Protein AF-Q5F6D9-F1 (afdb_monomer_lite)

pLDDT: mean 77.3, std 19.88, range [31.67, 95.94]

InterPro domains:
  IPR059222 NGO0469-like [NF046043] (4-123)

Sequence (167 aa):
MLMPDGRPYLISRRYTASLHSKSQLATDLKSWRGRDFTPEERDNFDLRNILGKPCLLSIAHQESRDGKTTYANIPAISNKMKSYTPKHPDNAVFAFDLSDPDWANYGLLNEKLREQIAKSPEYAEAVNGRQPPAPPQKQAQAAEGRPEHPQGNAAPAEDIEDDIPFN

Secondary structure (DSSP, 8-state):
-B-TTSPBP-------S---TT-HHHHHHHHHHTSPPPHHHHHH--GGGGTT---EEEEEEEE-TTSS-EEEEEEEEEPPPTT--PPPPSS------SSS--HHHHTTS-HHHHHHHHTSHHHHHHHTTS-PPPP--------------------------S-----

Structure (mmCIF, N/CA/C/O backbone):
data_AF-Q5F6D9-F1
#
_entry.id   AF-Q5F6D9-F1
#
loop_
_atom_site.group_PDB
_atom_site.id
_atom_site.type_symbol
_atom_site.label_atom_id
_atom_site.label_alt_id
_atom_site.label_comp_id
_atom_site.label_asym_id
_atom_site.label_entity_id
_atom_site.label_seq_id
_atom_site.pdbx_PDB_ins_code
_atom_site.Cartn_x
_atom_site.Cartn_y
_atom_site.Cartn_z
_atom_site.occupancy
_atom_site.B_iso_or_equiv
_atom_site.auth_seq_id
_atom_site.auth_comp_id
_atom_site.auth_asym_id
_atom_site.auth_atom_id
_atom_site.pdbx_PDB_model_num
ATOM 1 N N . MET A 1 1 ? -15.838 -11.552 -1.897 1.00 66.62 1 MET A N 1
ATOM 2 C CA . MET A 1 1 ? -16.775 -10.745 -2.696 1.00 66.62 1 MET A CA 1
ATOM 3 C C . MET A 1 1 ? -15.976 -10.271 -3.885 1.00 66.62 1 MET A C 1
ATOM 5 O O . MET A 1 1 ? -14.913 -9.704 -3.668 1.00 66.62 1 MET A O 1
ATOM 9 N N . LEU A 1 2 ? -16.416 -10.612 -5.089 1.00 78.38 2 LEU A N 1
ATOM 10 C CA . LEU A 1 2 ? -15.794 -10.152 -6.327 1.00 78.38 2 LEU A CA 1
ATOM 11 C C . LEU A 1 2 ? -16.594 -8.951 -6.838 1.00 78.38 2 LEU A C 1
ATOM 13 O O . LEU A 1 2 ? -17.754 -8.773 -6.457 1.00 78.38 2 LEU A O 1
ATOM 17 N N . MET A 1 3 ? -15.964 -8.126 -7.663 1.00 80.25 3 MET A N 1
ATOM 18 C CA . MET A 1 3 ? -16.638 -7.095 -8.441 1.00 80.25 3 MET A CA 1
ATOM 19 C C . MET A 1 3 ? -17.725 -7.729 -9.336 1.00 80.25 3 MET A C 1
ATOM 21 O O . MET A 1 3 ? -17.668 -8.933 -9.606 1.00 80.25 3 MET A O 1
ATOM 25 N N . PRO A 1 4 ? -18.699 -6.946 -9.843 1.00 83.31 4 PRO A N 1
ATOM 26 C CA . PRO A 1 4 ? -19.724 -7.454 -10.763 1.00 83.31 4 PRO A CA 1
ATOM 27 C C . PRO A 1 4 ? -19.163 -8.136 -12.022 1.00 83.31 4 PRO A C 1
ATOM 29 O O . PRO A 1 4 ? -19.831 -8.975 -12.614 1.00 83.31 4 PRO A O 1
ATOM 32 N N . ASP A 1 5 ? -17.932 -7.798 -12.412 1.00 85.88 5 ASP A N 1
ATOM 33 C CA . ASP A 1 5 ? -17.202 -8.383 -13.541 1.00 85.88 5 ASP A CA 1
ATOM 34 C C . ASP A 1 5 ? -16.351 -9.616 -13.162 1.00 85.88 5 ASP A C 1
ATOM 36 O O . ASP A 1 5 ? -15.593 -10.127 -13.985 1.00 85.88 5 ASP A O 1
ATOM 40 N N . GLY A 1 6 ? -16.452 -10.096 -11.919 1.00 83.25 6 GLY A N 1
ATOM 41 C CA . GLY A 1 6 ? -15.732 -11.265 -11.416 1.00 83.25 6 GLY A CA 1
ATOM 42 C C . GLY A 1 6 ? -14.300 -10.996 -10.946 1.00 83.25 6 GLY A C 1
ATOM 43 O O . GLY A 1 6 ? -13.644 -11.923 -10.476 1.00 83.25 6 GLY A O 1
ATOM 44 N N . ARG A 1 7 ? -13.794 -9.758 -11.017 1.00 84.81 7 ARG A N 1
ATOM 45 C CA . ARG A 1 7 ? -12.435 -9.436 -10.549 1.00 84.81 7 ARG A CA 1
ATOM 46 C C . ARG A 1 7 ? -12.389 -9.161 -9.043 1.00 84.81 7 ARG A C 1
ATOM 48 O O . ARG A 1 7 ? -13.371 -8.692 -8.468 1.00 84.81 7 ARG A O 1
ATOM 55 N N . PRO A 1 8 ? -11.264 -9.422 -8.361 1.00 86.62 8 PRO A N 1
ATOM 56 C CA . PRO A 1 8 ? -11.113 -9.038 -6.964 1.00 86.62 8 PRO A CA 1
ATOM 57 C C . PRO A 1 8 ? -10.990 -7.518 -6.812 1.00 86.62 8 PRO A C 1
ATOM 59 O O . PRO A 1 8 ? -10.461 -6.823 -7.681 1.00 86.62 8 PRO A O 1
ATOM 62 N N . TYR A 1 9 ? -11.442 -6.998 -5.671 1.00 87.94 9 TYR A N 1
ATOM 63 C CA . TYR A 1 9 ? -11.210 -5.602 -5.305 1.00 87.94 9 TYR A CA 1
ATOM 64 C C . TYR A 1 9 ? -9.723 -5.363 -5.024 1.00 87.94 9 TYR A C 1
ATOM 66 O O . TYR A 1 9 ? -9.086 -6.133 -4.306 1.00 87.94 9 TYR A O 1
ATOM 74 N N . LEU A 1 10 ? -9.186 -4.271 -5.567 1.00 87.75 10 LEU A N 1
ATOM 75 C CA . LEU A 1 10 ? -7.816 -3.827 -5.334 1.00 87.75 10 LEU A CA 1
ATOM 76 C C . LEU A 1 10 ? -7.843 -2.410 -4.763 1.00 87.75 10 LEU A C 1
ATOM 78 O O . LEU A 1 10 ? -8.424 -1.507 -5.362 1.00 87.75 10 LEU A O 1
ATOM 82 N N . ILE A 1 11 ? -7.176 -2.219 -3.631 1.00 90.56 11 ILE A N 1
ATOM 83 C CA . ILE A 1 11 ? -6.926 -0.907 -3.041 1.00 90.56 11 ILE A CA 1
ATOM 84 C C . ILE A 1 11 ? -5.456 -0.818 -2.639 1.00 90.56 11 ILE A C 1
ATOM 86 O O . ILE A 1 11 ? -4.857 -1.802 -2.209 1.00 90.56 11 ILE A O 1
ATOM 90 N N . SER A 1 12 ? -4.864 0.360 -2.805 1.00 90.62 12 SER A N 1
ATOM 91 C CA . SER A 1 12 ? -3.451 0.607 -2.526 1.00 90.62 12 SER A CA 1
ATOM 92 C C . SER A 1 12 ? -3.280 1.904 -1.753 1.00 90.62 12 SER A C 1
ATOM 94 O O . SER A 1 12 ? -3.956 2.889 -2.050 1.00 90.62 12 SER A O 1
ATOM 96 N N . ARG A 1 13 ? -2.317 1.933 -0.831 1.00 91.31 13 ARG A N 1
ATOM 97 C CA . ARG A 1 13 ? -1.888 3.141 -0.121 1.00 91.31 13 ARG A CA 1
ATOM 98 C C . ARG A 1 13 ? -0.405 3.372 -0.383 1.00 91.31 13 ARG A C 1
ATOM 100 O O . ARG A 1 13 ? 0.380 2.427 -0.379 1.00 91.31 13 ARG A O 1
ATOM 107 N N . ARG A 1 14 ? -0.035 4.625 -0.637 1.00 91.12 14 ARG A N 1
ATOM 108 C CA . ARG A 1 14 ? 1.361 5.033 -0.813 1.00 91.12 14 ARG A CA 1
ATOM 109 C C . ARG A 1 14 ? 1.947 5.422 0.538 1.00 91.12 14 ARG A C 1
ATOM 111 O O . ARG A 1 14 ? 1.299 6.126 1.307 1.00 91.12 14 ARG A O 1
ATOM 118 N N . TYR A 1 15 ? 3.181 5.003 0.778 1.00 91.69 15 TYR A N 1
ATOM 119 C CA . TYR A 1 15 ? 3.929 5.327 1.984 1.00 91.69 15 TYR A CA 1
ATOM 120 C C . TYR A 1 15 ? 5.296 5.895 1.626 1.00 91.69 15 T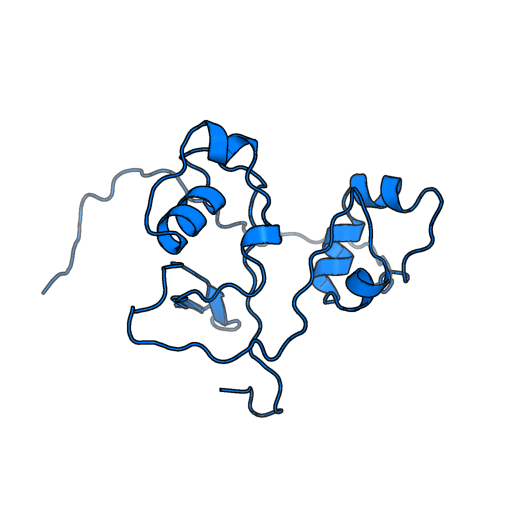YR A C 1
ATOM 122 O O . TYR A 1 15 ? 5.848 5.597 0.566 1.00 91.69 15 TYR A O 1
ATOM 130 N N . THR A 1 16 ? 5.854 6.668 2.549 1.00 91.06 16 THR A N 1
ATOM 131 C CA . THR A 1 16 ? 7.300 6.870 2.623 1.00 91.06 16 THR A CA 1
ATOM 132 C C . THR A 1 16 ? 7.917 5.614 3.235 1.00 91.06 16 THR A C 1
ATOM 134 O O . THR A 1 16 ? 7.415 5.130 4.252 1.00 91.06 16 THR A O 1
ATOM 137 N N . ALA A 1 17 ? 8.985 5.088 2.633 1.00 87.12 17 ALA A N 1
ATOM 138 C CA . ALA A 1 17 ? 9.704 3.909 3.118 1.00 87.12 17 ALA A CA 1
ATOM 139 C C . ALA A 1 17 ? 10.496 4.236 4.399 1.00 87.12 17 ALA A C 1
ATOM 141 O O . ALA A 1 17 ? 11.700 4.458 4.379 1.00 87.12 17 ALA A O 1
ATOM 142 N N . SER A 1 18 ? 9.790 4.337 5.523 1.00 88.12 18 SER A N 1
ATOM 143 C CA . SER A 1 18 ? 10.358 4.590 6.845 1.00 88.12 18 SER A CA 1
ATOM 144 C C . SER A 1 18 ? 9.557 3.830 7.891 1.00 88.12 18 SER A C 1
ATOM 146 O O . SER A 1 18 ? 8.331 3.791 7.819 1.00 88.12 18 SER A O 1
ATOM 148 N N . LEU A 1 19 ? 10.252 3.258 8.875 1.00 88.69 19 LEU A N 1
ATOM 149 C CA . LEU A 1 19 ? 9.655 2.613 10.049 1.00 88.69 19 LEU A CA 1
ATOM 150 C C . LEU A 1 19 ? 9.826 3.444 11.328 1.00 88.69 19 LEU A C 1
ATOM 152 O O . LEU A 1 19 ? 9.696 2.938 12.447 1.00 88.69 19 LEU A O 1
ATOM 156 N N . HIS A 1 20 ? 10.089 4.745 11.175 1.00 87.94 20 HIS A N 1
ATOM 157 C CA . HIS A 1 20 ? 10.151 5.672 12.298 1.00 87.94 20 HIS A CA 1
ATOM 158 C C . HIS A 1 20 ? 8.814 5.706 13.061 1.00 87.94 20 HIS A C 1
ATOM 160 O O . HIS A 1 20 ? 7.752 5.496 12.475 1.00 87.94 20 HIS A O 1
ATOM 166 N N . SER A 1 21 ? 8.840 6.008 14.360 1.00 85.06 21 SER A N 1
ATOM 167 C CA . SER A 1 21 ? 7.658 5.955 15.239 1.00 85.06 21 SER A CA 1
ATOM 168 C C . SER A 1 21 ? 6.489 6.840 14.790 1.00 85.06 21 SER A C 1
ATOM 170 O O . SER A 1 21 ? 5.344 6.503 15.067 1.00 85.06 21 SER A O 1
ATOM 172 N N . LYS A 1 22 ? 6.768 7.939 14.076 1.00 89.00 22 LYS A N 1
ATOM 173 C CA . LYS A 1 22 ? 5.759 8.851 13.503 1.00 89.00 22 LYS A CA 1
ATOM 174 C C . LYS A 1 22 ? 5.383 8.541 12.049 1.00 89.00 22 LYS A C 1
ATOM 176 O O . LYS A 1 22 ? 4.582 9.258 11.460 1.00 89.00 22 LYS A O 1
ATOM 181 N N . SER A 1 23 ? 5.989 7.525 11.435 1.00 92.44 23 SER A N 1
ATOM 182 C CA . SER A 1 23 ? 5.671 7.158 10.055 1.00 92.44 23 SER A CA 1
ATOM 183 C C . SER A 1 23 ? 4.336 6.420 9.995 1.00 92.44 23 SER A C 1
ATOM 185 O O . SER A 1 23 ? 4.052 5.540 10.809 1.00 92.44 23 SER A O 1
ATOM 187 N N . GLN A 1 24 ? 3.523 6.739 8.989 1.00 93.44 24 GLN A N 1
ATOM 188 C CA . GLN A 1 24 ? 2.249 6.052 8.792 1.00 93.44 24 GLN A CA 1
ATOM 189 C C . GLN A 1 24 ? 2.438 4.548 8.549 1.00 93.44 24 GLN A C 1
ATOM 191 O O . GLN A 1 24 ? 1.649 3.746 9.040 1.00 93.44 24 GLN A O 1
ATOM 196 N N . LEU A 1 25 ? 3.508 4.164 7.840 1.00 93.56 25 LEU A N 1
ATOM 197 C CA . LEU A 1 25 ? 3.844 2.763 7.592 1.00 93.56 25 LEU A CA 1
ATOM 198 C C . LEU A 1 25 ? 4.084 2.010 8.908 1.00 93.56 25 LEU A C 1
ATOM 200 O O . LEU A 1 25 ? 3.513 0.940 9.107 1.00 93.56 25 LEU A O 1
ATOM 204 N N . ALA A 1 26 ? 4.866 2.575 9.837 1.00 92.81 26 ALA A N 1
ATOM 205 C CA . ALA A 1 26 ? 5.070 1.962 11.148 1.00 92.81 26 ALA A CA 1
ATOM 206 C C . ALA A 1 26 ? 3.772 1.875 11.961 1.00 92.81 26 ALA A C 1
ATOM 208 O O . ALA A 1 26 ? 3.525 0.840 12.578 1.00 92.81 26 ALA A O 1
ATOM 209 N N . THR A 1 27 ? 2.941 2.923 11.958 1.00 94.06 27 THR A N 1
ATOM 210 C CA . THR A 1 27 ? 1.654 2.937 12.678 1.00 94.06 27 THR A CA 1
ATOM 211 C C . THR A 1 27 ? 0.705 1.852 12.170 1.00 94.06 27 THR A C 1
ATOM 213 O O . THR A 1 27 ? 0.117 1.116 12.971 1.00 94.06 27 THR A O 1
ATOM 216 N N . ASP A 1 28 ? 0.593 1.700 10.851 1.00 94.75 28 ASP A N 1
ATOM 217 C CA . ASP A 1 28 ? -0.276 0.696 10.236 1.00 94.75 28 ASP A CA 1
ATOM 218 C C . ASP A 1 28 ? 0.251 -0.720 10.498 1.00 94.75 28 ASP A C 1
ATOM 220 O O . ASP A 1 28 ? -0.503 -1.607 10.904 1.00 94.75 28 ASP A O 1
ATOM 224 N N . LEU A 1 29 ? 1.563 -0.937 10.357 1.00 94.38 29 LEU A N 1
ATOM 225 C CA . LEU A 1 29 ? 2.175 -2.233 10.641 1.00 94.38 29 LEU A CA 1
ATOM 226 C C . LEU A 1 29 ? 2.104 -2.599 12.128 1.00 94.38 29 LEU A C 1
ATOM 228 O O . LEU A 1 29 ? 1.851 -3.756 12.451 1.00 94.38 29 LEU A O 1
ATOM 232 N N . LYS A 1 30 ? 2.281 -1.640 13.045 1.00 93.50 30 LYS A N 1
ATOM 233 C CA . LYS A 1 30 ? 2.095 -1.843 14.492 1.00 93.50 30 LYS A CA 1
ATOM 234 C C . LYS A 1 30 ? 0.678 -2.329 14.784 1.00 93.50 30 LYS A C 1
ATOM 236 O O . LYS A 1 30 ? 0.496 -3.335 15.470 1.00 93.50 30 LYS A O 1
ATOM 241 N N . SER A 1 31 ? -0.315 -1.630 14.239 1.00 94.50 31 SER A N 1
ATOM 242 C CA . SER A 1 31 ? -1.736 -1.946 14.424 1.00 94.50 31 SER A CA 1
ATOM 243 C C . SER A 1 31 ? -2.091 -3.316 13.845 1.00 94.50 31 SER A C 1
ATOM 245 O O . SER A 1 31 ? -2.816 -4.097 14.462 1.00 94.50 31 SER A O 1
ATOM 247 N N . TRP A 1 32 ? -1.509 -3.660 12.696 1.00 94.75 32 TRP A N 1
ATOM 248 C CA . TRP A 1 32 ? -1.669 -4.971 12.082 1.00 94.75 32 TRP A CA 1
ATOM 249 C C . TRP A 1 32 ? -0.998 -6.090 12.894 1.00 94.75 32 TRP A C 1
ATOM 251 O O . TRP A 1 32 ? -1.598 -7.139 13.128 1.00 94.75 32 TRP A O 1
ATOM 261 N N . ARG A 1 33 ? 0.224 -5.874 13.390 1.00 92.44 33 ARG A N 1
ATOM 262 C CA . ARG A 1 33 ? 0.944 -6.849 14.227 1.00 92.44 33 ARG A CA 1
ATOM 263 C C . ARG A 1 33 ? 0.305 -7.017 15.607 1.00 92.44 33 ARG A C 1
ATOM 265 O O . ARG A 1 33 ? 0.434 -8.081 16.206 1.00 92.44 33 ARG A O 1
ATOM 272 N N . GLY A 1 34 ? -0.374 -5.986 16.110 1.00 91.31 34 GLY A N 1
ATOM 273 C CA . GLY A 1 34 ? -0.931 -5.940 17.464 1.00 91.31 34 GLY A CA 1
ATOM 274 C C . GLY A 1 34 ? 0.118 -5.699 18.555 1.00 91.31 34 GLY A C 1
ATOM 275 O O . GLY A 1 34 ? -0.175 -5.895 19.731 1.00 91.31 34 GLY A O 1
ATOM 276 N N . ARG A 1 35 ? 1.341 -5.305 18.179 1.00 91.88 35 ARG A N 1
ATOM 277 C CA . ARG A 1 35 ? 2.426 -4.951 19.102 1.00 91.88 35 ARG A CA 1
ATOM 278 C C . ARG A 1 35 ? 3.370 -3.935 18.469 1.00 91.88 35 ARG A C 1
ATOM 280 O O . ARG A 1 35 ? 3.460 -3.845 17.245 1.00 91.88 35 ARG A O 1
ATOM 287 N N . ASP A 1 36 ? 4.089 -3.210 19.315 1.00 90.81 36 ASP A N 1
ATOM 288 C CA . ASP A 1 36 ? 5.152 -2.303 18.891 1.00 90.81 36 ASP A CA 1
ATOM 289 C C . ASP A 1 36 ? 6.344 -3.033 18.264 1.00 90.81 36 ASP A C 1
ATOM 291 O O . ASP A 1 36 ? 6.641 -4.180 18.601 1.00 90.81 36 ASP A O 1
ATOM 295 N N . PHE A 1 37 ? 7.039 -2.341 17.357 1.00 89.62 37 PHE A N 1
ATOM 296 C CA . PHE A 1 37 ? 8.347 -2.776 16.874 1.00 89.62 37 PHE A CA 1
ATOM 297 C C . PHE A 1 37 ? 9.403 -2.567 17.961 1.00 89.62 37 PHE A C 1
ATOM 299 O O . PHE A 1 37 ? 9.422 -1.508 18.603 1.00 89.62 37 PHE A O 1
ATOM 306 N N . THR A 1 38 ? 10.316 -3.524 18.120 1.00 91.00 38 THR A N 1
ATOM 307 C CA . THR A 1 38 ? 11.573 -3.272 18.843 1.00 91.00 38 THR A CA 1
ATOM 308 C C . THR A 1 38 ? 12.524 -2.445 17.963 1.00 91.00 38 THR A C 1
ATOM 310 O O . THR A 1 38 ? 12.306 -2.371 16.749 1.00 91.00 38 THR A O 1
ATOM 313 N N . PRO A 1 39 ? 13.544 -1.772 18.526 1.00 87.12 39 PRO A N 1
ATOM 314 C CA . PRO A 1 39 ? 14.546 -1.064 17.726 1.00 87.12 39 PRO A CA 1
ATOM 315 C C . PRO A 1 39 ? 15.194 -1.962 16.660 1.00 87.12 39 PRO A C 1
ATOM 317 O O . PRO A 1 39 ? 15.243 -1.592 15.495 1.00 87.12 39 PRO A O 1
ATOM 320 N N . GLU A 1 40 ? 15.559 -3.191 17.027 1.00 89.00 40 GLU A N 1
ATOM 321 C CA . GLU A 1 40 ? 16.219 -4.161 16.144 1.00 89.00 40 GLU A CA 1
ATOM 322 C C . GLU A 1 40 ? 15.299 -4.624 15.012 1.00 89.00 40 GLU A C 1
ATOM 324 O O . GLU A 1 40 ? 15.741 -4.815 13.878 1.00 89.00 40 GLU A O 1
ATOM 329 N N . GLU A 1 41 ? 14.005 -4.794 15.309 1.00 88.62 41 GLU A N 1
ATOM 330 C CA . GLU A 1 41 ? 13.011 -5.106 14.288 1.00 88.62 41 GLU A CA 1
ATOM 331 C C . GLU A 1 41 ? 12.843 -3.938 13.314 1.00 88.62 41 GLU A C 1
ATOM 333 O O . GLU A 1 41 ? 12.691 -4.192 12.129 1.00 88.62 41 GLU A O 1
ATOM 338 N N . ARG A 1 42 ? 12.870 -2.674 13.766 1.00 87.06 42 ARG A N 1
ATOM 339 C CA . ARG A 1 42 ? 12.692 -1.519 12.865 1.00 87.06 42 ARG A CA 1
ATOM 340 C C . ARG A 1 42 ? 13.772 -1.441 11.795 1.00 87.06 42 ARG A C 1
ATOM 342 O O . ARG A 1 42 ? 13.443 -1.131 10.655 1.00 87.06 42 ARG A O 1
ATOM 349 N N . ASP A 1 43 ? 15.014 -1.734 12.156 1.00 85.19 43 ASP A N 1
ATOM 350 C CA . ASP A 1 43 ? 16.148 -1.596 11.242 1.00 85.19 43 ASP A CA 1
ATOM 351 C C . ASP A 1 43 ? 16.241 -2.754 10.236 1.00 85.19 43 ASP A C 1
ATOM 353 O O . ASP A 1 43 ? 16.781 -2.586 9.147 1.00 85.19 43 ASP A O 1
ATOM 357 N N . ASN A 1 44 ? 15.678 -3.921 10.572 1.00 87.31 44 ASN A N 1
ATOM 358 C CA . ASN A 1 44 ? 15.824 -5.154 9.786 1.00 87.31 44 ASN A CA 1
ATOM 359 C C . ASN A 1 44 ? 14.498 -5.709 9.239 1.00 87.31 44 ASN A C 1
ATOM 361 O O . ASN A 1 44 ? 14.446 -6.845 8.761 1.00 87.31 44 ASN A O 1
ATOM 365 N N . PHE A 1 45 ? 13.395 -4.965 9.343 1.00 89.38 45 PHE A N 1
ATOM 366 C CA . PHE A 1 45 ? 12.097 -5.468 8.904 1.00 89.38 45 PHE A CA 1
ATOM 367 C C . PHE A 1 45 ? 11.981 -5.481 7.379 1.00 89.38 45 PHE A C 1
ATOM 369 O O . PHE A 1 45 ? 11.828 -4.436 6.747 1.00 89.38 45 PHE A O 1
ATOM 376 N N . ASP A 1 46 ? 11.939 -6.679 6.797 1.00 89.12 46 ASP A N 1
ATOM 377 C CA . ASP A 1 46 ? 11.571 -6.839 5.392 1.00 89.12 46 ASP A CA 1
ATOM 378 C C . ASP A 1 46 ? 10.041 -6.788 5.213 1.00 89.12 46 ASP A C 1
ATOM 380 O O . ASP A 1 46 ? 9.297 -7.604 5.775 1.00 89.12 46 ASP A O 1
ATOM 384 N N . LEU A 1 47 ? 9.571 -5.862 4.370 1.00 90.69 47 LEU A N 1
ATOM 385 C CA . LEU A 1 47 ? 8.173 -5.755 3.946 1.00 90.69 47 LEU A CA 1
ATOM 386 C C . LEU A 1 47 ? 7.682 -7.015 3.216 1.00 90.69 47 LEU A C 1
ATOM 388 O O . LEU A 1 47 ? 6.487 -7.299 3.226 1.00 90.69 47 LEU A O 1
ATOM 392 N N . ARG A 1 48 ? 8.564 -7.833 2.634 1.00 90.75 48 ARG A N 1
ATOM 393 C CA . ARG A 1 48 ? 8.176 -9.117 2.026 1.00 90.75 48 ARG A CA 1
ATOM 394 C C . ARG A 1 48 ? 7.526 -10.066 3.040 1.00 90.75 48 ARG A C 1
ATOM 396 O O . ARG A 1 48 ? 6.677 -10.869 2.666 1.00 90.75 48 ARG A O 1
ATOM 403 N N . ASN A 1 49 ? 7.827 -9.929 4.334 1.00 91.06 49 ASN A N 1
ATOM 404 C CA . ASN A 1 49 ? 7.272 -10.792 5.384 1.00 91.06 49 ASN A CA 1
ATOM 405 C C . ASN A 1 49 ? 5.760 -10.615 5.611 1.00 91.06 49 ASN A C 1
ATOM 407 O O . ASN A 1 49 ? 5.116 -11.503 6.183 1.00 91.06 49 ASN A O 1
ATOM 411 N N . ILE A 1 50 ? 5.183 -9.485 5.184 1.00 91.69 50 ILE A N 1
ATOM 412 C CA . ILE A 1 50 ? 3.737 -9.224 5.300 1.00 91.69 50 ILE A CA 1
ATOM 413 C C . ILE A 1 50 ? 2.940 -9.688 4.077 1.00 91.69 50 ILE A C 1
ATOM 415 O O . ILE A 1 50 ? 1.709 -9.697 4.114 1.00 91.69 50 ILE A O 1
ATOM 419 N N . LEU A 1 51 ? 3.613 -10.117 3.009 1.00 91.25 51 LEU A N 1
ATOM 420 C CA . LEU A 1 51 ? 2.961 -10.628 1.811 1.00 91.25 51 LEU A CA 1
ATOM 421 C C . LEU A 1 51 ? 2.095 -11.853 2.129 1.00 91.25 51 LEU A C 1
ATOM 423 O O . LEU A 1 51 ? 2.501 -12.772 2.842 1.00 91.25 51 LEU A O 1
ATOM 427 N N . GLY A 1 52 ? 0.859 -11.845 1.625 1.00 89.62 52 GLY A N 1
ATOM 428 C CA . GLY A 1 52 ? -0.116 -12.915 1.853 1.00 89.62 52 GLY A CA 1
ATOM 429 C C . GLY A 1 52 ? -0.610 -13.028 3.300 1.00 89.62 52 GLY A C 1
ATOM 430 O O . GLY A 1 52 ? -1.428 -13.901 3.599 1.00 89.62 52 GLY A O 1
ATOM 431 N N . LYS A 1 53 ? -0.153 -12.162 4.216 1.00 91.44 53 LYS A N 1
ATOM 432 C CA . LYS A 1 53 ? -0.697 -12.116 5.570 1.00 91.44 53 LYS A CA 1
ATOM 433 C C . LYS A 1 53 ? -2.087 -11.470 5.527 1.00 91.44 53 LYS A C 1
ATOM 435 O O . LYS A 1 53 ? -2.300 -10.490 4.819 1.00 91.44 53 LYS A O 1
ATOM 440 N N . PRO A 1 54 ? -3.050 -11.994 6.290 1.00 91.81 54 PRO A N 1
ATOM 441 C CA . PRO A 1 54 ? -4.375 -11.399 6.385 1.00 91.81 54 PRO A CA 1
ATOM 442 C C . PRO A 1 54 ? -4.380 -10.176 7.308 1.00 91.81 54 PRO A C 1
ATOM 444 O O . PRO A 1 54 ? -3.814 -10.221 8.402 1.00 91.81 54 PRO A O 1
ATOM 447 N N . CYS A 1 55 ? -5.086 -9.124 6.905 1.00 92.38 55 CYS A N 1
ATOM 448 C CA . CYS A 1 55 ? -5.426 -7.962 7.728 1.00 92.38 55 CYS A CA 1
ATOM 449 C C . CYS A 1 55 ? -6.933 -7.708 7.702 1.00 92.38 55 CYS A C 1
ATOM 451 O O . CYS A 1 55 ? -7.646 -8.164 6.806 1.00 92.38 55 CYS A O 1
ATOM 453 N N . LEU A 1 56 ? -7.403 -6.957 8.692 1.00 92.69 56 LEU A N 1
ATOM 454 C CA . LEU A 1 56 ? -8.686 -6.280 8.645 1.00 92.69 56 LEU A CA 1
ATOM 455 C C . LEU A 1 56 ? -8.450 -4.845 8.159 1.00 92.69 56 LEU A C 1
ATOM 457 O O . LEU A 1 56 ? -7.616 -4.126 8.710 1.00 92.69 56 LEU A O 1
ATOM 461 N N . LEU A 1 57 ? -9.172 -4.446 7.113 1.00 93.75 57 LEU A N 1
ATOM 462 C CA . LEU A 1 57 ? -9.101 -3.109 6.530 1.00 93.75 57 LEU A CA 1
ATOM 463 C C . LEU A 1 57 ? -10.386 -2.351 6.847 1.00 93.75 57 LEU A C 1
ATOM 465 O O . LEU A 1 57 ? -11.480 -2.858 6.597 1.00 93.75 57 LEU A O 1
ATOM 469 N N . SER A 1 58 ? -10.248 -1.131 7.357 1.00 93.75 58 SER A N 1
ATOM 470 C CA . SER A 1 58 ? -11.335 -0.155 7.354 1.00 93.75 58 SER A CA 1
ATOM 471 C C . SER A 1 58 ? -11.249 0.653 6.064 1.00 93.75 58 SER A C 1
ATOM 473 O O . SER A 1 58 ? -10.156 1.084 5.698 1.00 93.75 58 SER A O 1
ATOM 475 N N . ILE A 1 59 ? -12.376 0.834 5.371 1.00 94.12 59 ILE A N 1
ATOM 476 C CA . ILE A 1 59 ? -12.466 1.576 4.108 1.00 94.12 59 ILE A CA 1
ATOM 477 C C . ILE A 1 59 ? -13.420 2.751 4.301 1.00 94.12 59 ILE A C 1
ATOM 479 O O . ILE A 1 59 ? -14.586 2.549 4.635 1.00 94.12 59 ILE A O 1
ATOM 483 N N . ALA A 1 60 ? -12.935 3.967 4.062 1.00 93.81 60 ALA A N 1
ATOM 484 C CA . ALA A 1 60 ? -13.743 5.182 4.078 1.00 93.81 60 ALA A CA 1
ATOM 485 C C . ALA A 1 60 ? -13.872 5.738 2.659 1.00 93.81 60 ALA A C 1
ATOM 487 O O . ALA A 1 60 ? -12.870 5.911 1.964 1.00 93.81 60 ALA A O 1
ATOM 488 N N . HIS A 1 61 ? -15.101 6.023 2.238 1.00 92.75 61 HIS A N 1
ATOM 489 C CA . HIS A 1 61 ? -15.379 6.658 0.956 1.00 92.75 61 HIS A CA 1
ATOM 490 C C . HIS A 1 61 ? -15.492 8.165 1.164 1.00 92.75 61 HIS A C 1
ATOM 492 O O . HIS A 1 61 ? -16.318 8.617 1.952 1.00 92.75 61 HIS A O 1
ATOM 498 N N . GLN A 1 62 ? -14.654 8.929 0.472 1.00 90.56 62 GLN A N 1
ATOM 499 C CA . GLN A 1 62 ? -14.675 10.385 0.497 1.00 90.56 62 GLN A CA 1
ATOM 500 C C . GLN A 1 62 ? -15.034 10.907 -0.889 1.00 90.56 62 GLN A C 1
ATOM 502 O O . GLN A 1 62 ? -14.371 10.582 -1.875 1.00 90.56 62 GLN A O 1
ATOM 507 N N . GLU A 1 63 ? -16.063 11.737 -0.970 1.00 90.50 63 GLU A N 1
ATOM 508 C CA . GLU A 1 63 ? -16.406 12.430 -2.206 1.00 90.50 63 GLU A CA 1
ATOM 509 C C . GLU A 1 63 ? -15.440 13.595 -2.448 1.00 90.50 63 GLU A C 1
ATOM 511 O O . GLU A 1 63 ? -15.009 14.295 -1.529 1.00 90.50 63 GLU A O 1
ATOM 516 N N . SER A 1 64 ? -15.062 13.789 -3.709 1.00 86.81 64 SER A N 1
ATOM 517 C CA . SER A 1 64 ? -14.376 15.001 -4.142 1.00 86.81 64 SER A CA 1
ATOM 518 C C . SER A 1 64 ? -15.249 16.227 -3.859 1.00 86.81 64 SER A C 1
ATOM 520 O O . SER A 1 64 ? -16.472 16.123 -3.850 1.00 86.81 64 SER A O 1
ATOM 522 N N . ARG A 1 65 ? -14.629 17.404 -3.716 1.00 86.62 65 ARG A N 1
ATOM 523 C CA . ARG A 1 65 ? -15.336 18.685 -3.543 1.00 86.62 65 ARG A CA 1
ATOM 524 C C . ARG A 1 65 ? -16.415 18.919 -4.610 1.00 86.62 65 ARG A C 1
ATOM 526 O O . ARG A 1 65 ? -17.442 19.511 -4.306 1.00 86.62 65 ARG A O 1
ATOM 533 N N . ASP A 1 66 ? -16.189 18.418 -5.823 1.00 87.12 66 ASP A N 1
ATOM 534 C CA . ASP A 1 66 ? -17.109 18.563 -6.956 1.00 87.12 66 ASP A CA 1
ATOM 535 C C . ASP A 1 66 ? -18.163 17.436 -7.040 1.00 87.12 66 ASP A C 1
ATOM 537 O O . ASP A 1 66 ? -18.884 17.342 -8.031 1.00 87.12 66 ASP A O 1
ATOM 541 N N . GLY A 1 67 ? -18.206 16.507 -6.074 1.00 83.06 67 GLY A N 1
ATOM 542 C CA . GLY A 1 67 ? -19.134 15.363 -6.028 1.00 83.06 67 GLY A CA 1
ATOM 543 C C . GLY A 1 67 ? -18.931 14.295 -7.116 1.00 83.06 67 GLY A C 1
ATOM 544 O O . GLY A 1 67 ? -19.584 13.258 -7.109 1.00 83.06 67 GLY A O 1
ATOM 545 N N . LYS A 1 68 ? -18.015 14.515 -8.067 1.00 83.94 68 LYS A N 1
ATOM 546 C CA . LYS A 1 68 ? -17.858 13.674 -9.267 1.00 83.94 68 LYS A CA 1
ATOM 547 C C . LYS A 1 68 ? -17.085 12.371 -9.040 1.00 83.94 68 LYS A C 1
ATOM 549 O O . LYS A 1 68 ? -17.289 11.402 -9.768 1.00 83.94 68 LYS A O 1
ATOM 554 N N . THR A 1 69 ? -16.171 12.358 -8.073 1.00 87.19 69 THR A N 1
ATOM 555 C CA . THR A 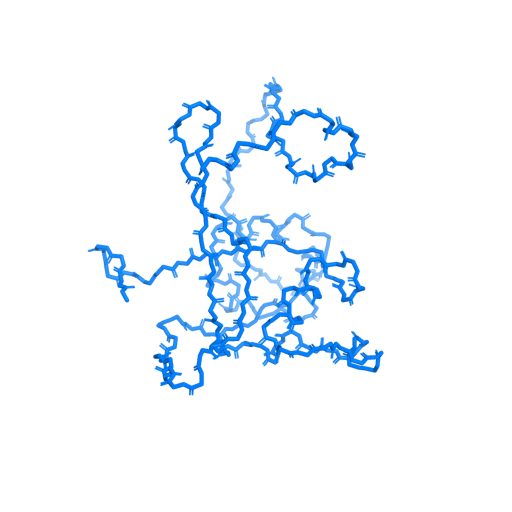1 69 ? -15.261 11.230 -7.841 1.00 87.19 69 THR A CA 1
ATOM 556 C C . THR A 1 69 ? -15.305 10.827 -6.380 1.00 87.19 69 THR A C 1
ATOM 558 O O . THR A 1 69 ? -14.984 11.637 -5.513 1.00 87.19 69 THR A O 1
ATOM 561 N N . THR A 1 70 ? -15.644 9.571 -6.110 1.00 87.62 70 THR A N 1
ATOM 562 C CA . THR A 1 70 ? -15.547 8.974 -4.776 1.00 87.62 70 THR A CA 1
ATOM 563 C C . THR A 1 70 ? -14.205 8.262 -4.634 1.00 87.62 70 THR A C 1
ATOM 565 O O . THR A 1 70 ? -13.888 7.348 -5.396 1.00 87.62 70 THR A O 1
ATOM 568 N N . TYR A 1 71 ? -13.410 8.672 -3.652 1.00 88.25 71 TYR A N 1
ATOM 569 C CA . TYR A 1 71 ? -12.132 8.061 -3.311 1.00 88.25 71 TYR A CA 1
ATOM 570 C C . TYR A 1 71 ? -12.318 7.061 -2.174 1.00 88.25 71 TYR A C 1
ATOM 572 O O . TYR A 1 71 ? -12.847 7.408 -1.121 1.00 88.25 71 TYR A O 1
ATOM 580 N N . ALA A 1 72 ? -11.859 5.828 -2.371 1.00 91.50 72 ALA A N 1
ATOM 581 C CA . ALA A 1 72 ? -11.767 4.844 -1.301 1.00 91.50 72 ALA A CA 1
ATOM 582 C C . ALA A 1 72 ? -10.405 4.981 -0.609 1.00 91.50 72 ALA A C 1
ATOM 584 O O . ALA A 1 72 ? -9.362 4.741 -1.218 1.00 91.50 72 ALA A O 1
ATOM 585 N N . ASN A 1 73 ? -10.427 5.361 0.664 1.00 93.31 73 ASN A N 1
ATOM 586 C CA . ASN A 1 73 ? -9.252 5.511 1.510 1.00 93.31 73 ASN A CA 1
ATOM 587 C C . ASN A 1 73 ? -9.201 4.396 2.555 1.00 93.31 73 ASN A C 1
ATOM 589 O O . ASN A 1 73 ? -10.234 3.878 2.978 1.00 93.31 73 ASN A O 1
ATOM 593 N N . ILE A 1 74 ? -7.990 4.063 3.004 1.00 94.88 74 ILE A N 1
ATOM 594 C CA . ILE A 1 74 ? -7.753 3.113 4.097 1.00 94.88 74 ILE A CA 1
ATOM 595 C C . ILE A 1 74 ? -7.400 3.917 5.357 1.00 94.88 74 ILE A C 1
ATOM 597 O O . ILE A 1 74 ? -6.224 4.230 5.552 1.00 94.88 74 ILE A O 1
ATOM 601 N N . PRO A 1 75 ? -8.375 4.305 6.201 1.00 93.38 75 PRO A N 1
ATOM 602 C CA . PRO A 1 75 ? -8.091 5.004 7.454 1.00 93.38 75 PRO A CA 1
ATOM 603 C C . PRO A 1 75 ? -7.361 4.135 8.484 1.00 93.38 75 PRO A C 1
ATOM 605 O O . PRO A 1 75 ? -6.586 4.666 9.273 1.00 93.38 75 PRO A O 1
ATOM 608 N N . ALA A 1 76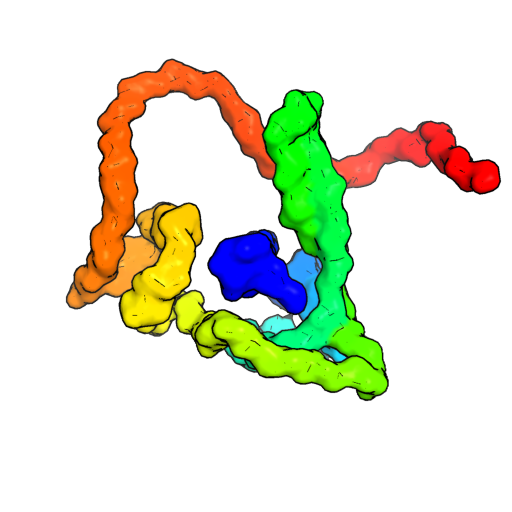 ? -7.599 2.819 8.499 1.00 93.81 76 ALA A N 1
ATOM 609 C CA . ALA A 1 76 ? -7.020 1.930 9.502 1.00 93.81 76 ALA A CA 1
ATOM 610 C C . ALA A 1 76 ? -6.785 0.510 8.974 1.00 93.81 76 ALA A C 1
ATOM 612 O O . ALA A 1 76 ? -7.594 -0.033 8.215 1.00 93.81 76 ALA A O 1
ATOM 613 N N . ILE A 1 77 ? -5.695 -0.094 9.450 1.00 95.94 77 ILE A N 1
ATOM 614 C CA . ILE A 1 77 ? -5.317 -1.492 9.227 1.00 95.94 77 ILE A CA 1
ATOM 615 C C . ILE A 1 77 ? -5.146 -2.151 10.595 1.00 95.94 77 ILE A C 1
ATOM 617 O O . ILE A 1 77 ? -4.468 -1.608 11.465 1.00 95.94 77 ILE A O 1
ATOM 621 N N . SER A 1 78 ? -5.747 -3.319 10.801 1.00 94.00 78 SER A N 1
ATOM 622 C CA . SER A 1 78 ? -5.655 -4.050 12.066 1.00 94.00 78 SER A CA 1
ATOM 623 C C . SER A 1 78 ? -5.508 -5.555 11.861 1.00 94.00 78 SER A C 1
ATOM 625 O O . SER A 1 78 ? -5.633 -6.087 10.752 1.00 94.00 78 SER A O 1
ATOM 627 N N . ASN A 1 79 ? -5.175 -6.261 12.942 1.00 92.62 79 ASN A N 1
ATOM 628 C CA . ASN A 1 79 ? -5.102 -7.716 12.914 1.00 92.62 79 ASN A CA 1
ATOM 629 C C . ASN A 1 79 ? -6.493 -8.334 12.700 1.00 92.62 79 ASN A C 1
ATOM 631 O O . ASN A 1 79 ? -7.517 -7.776 13.098 1.00 92.62 79 ASN A O 1
ATOM 635 N N . LYS A 1 80 ? -6.532 -9.523 12.098 1.00 88.69 80 LYS A N 1
ATOM 636 C CA . LYS A 1 80 ? -7.776 -10.282 11.958 1.00 88.69 80 LYS A CA 1
ATOM 637 C C . LYS A 1 80 ? -8.323 -10.700 13.327 1.00 88.69 80 LYS A C 1
ATOM 639 O O . LYS A 1 80 ? -7.573 -10.936 14.276 1.00 88.69 80 LYS A O 1
ATOM 644 N N . MET A 1 81 ? -9.639 -10.884 13.404 1.00 88.06 81 MET A N 1
ATOM 645 C CA . MET A 1 81 ? -10.279 -11.492 14.573 1.00 88.06 81 MET A CA 1
ATOM 646 C C . MET A 1 81 ? -9.807 -12.944 14.747 1.00 88.06 81 MET A C 1
ATOM 648 O O . MET A 1 81 ? -9.658 -13.667 13.762 1.00 88.06 81 MET A O 1
ATOM 652 N N . LYS A 1 82 ? -9.600 -13.391 15.994 1.00 85.56 82 LYS A N 1
ATOM 653 C CA . LYS A 1 82 ? -9.022 -14.717 16.310 1.00 85.56 82 LYS A CA 1
ATOM 654 C C . LYS A 1 82 ? -9.783 -15.896 15.683 1.00 85.56 82 LYS A C 1
ATOM 656 O O . LYS A 1 82 ? -9.159 -16.886 15.323 1.00 85.56 82 LYS A O 1
ATOM 661 N N . SER A 1 83 ? -11.104 -15.787 15.543 1.00 88.06 83 SER A N 1
ATOM 662 C CA . SER A 1 83 ? -11.978 -16.816 14.959 1.00 88.06 83 SER A CA 1
ATOM 663 C C . SER A 1 83 ? -12.128 -16.718 13.437 1.00 88.06 83 SER A C 1
ATOM 665 O O . SER A 1 83 ? -12.717 -17.603 12.819 1.00 88.06 83 SER A O 1
ATOM 667 N N . TYR A 1 84 ? -11.614 -15.656 12.812 1.00 87.00 84 TYR A N 1
ATOM 668 C CA . TYR A 1 84 ? -11.752 -15.455 11.378 1.00 87.00 84 TYR A CA 1
ATOM 669 C C . TYR A 1 84 ? -10.653 -16.206 10.625 1.00 87.00 84 TYR A C 1
ATOM 671 O O . TYR A 1 84 ? -9.465 -15.896 10.757 1.00 87.00 84 TYR A O 1
ATOM 679 N N . THR A 1 85 ? -11.059 -17.171 9.799 1.00 85.50 85 THR A N 1
ATOM 680 C CA . THR A 1 85 ? -10.170 -17.847 8.848 1.00 85.50 85 THR A CA 1
ATOM 681 C C . THR A 1 85 ? -10.277 -17.129 7.502 1.00 85.50 85 THR A C 1
ATOM 683 O O . THR A 1 85 ? -11.303 -17.250 6.832 1.00 85.50 85 THR A O 1
ATOM 686 N N . PRO A 1 86 ? -9.265 -16.341 7.105 1.00 84.25 86 PRO A N 1
ATOM 687 C CA . PRO A 1 86 ? -9.282 -15.630 5.836 1.00 84.25 86 PRO A CA 1
ATOM 688 C C . PRO A 1 86 ? -9.221 -16.619 4.678 1.00 84.25 86 PRO A C 1
ATOM 690 O O . PRO A 1 86 ? -8.556 -17.651 4.767 1.00 84.25 86 PRO A O 1
ATOM 693 N N . LYS A 1 87 ? -9.875 -16.266 3.573 1.00 83.25 87 LYS A N 1
ATOM 694 C CA . LYS A 1 87 ? -9.701 -16.977 2.307 1.00 83.25 87 LYS A CA 1
ATOM 695 C C . LYS A 1 87 ? -8.294 -16.731 1.761 1.00 83.25 87 LYS A C 1
ATOM 697 O O . LYS A 1 87 ? -7.664 -15.723 2.087 1.00 83.25 87 LYS A O 1
ATOM 702 N N . HIS A 1 88 ? -7.825 -17.650 0.924 1.00 83.62 88 HIS A N 1
ATOM 703 C CA . HIS A 1 88 ? -6.608 -17.433 0.151 1.00 83.62 88 HIS A CA 1
ATOM 704 C C . HIS A 1 88 ? -6.761 -16.196 -0.749 1.00 83.62 88 HIS A C 1
ATOM 706 O O . HIS A 1 88 ? -7.879 -15.900 -1.176 1.00 83.62 88 HIS A O 1
ATOM 712 N N . PRO A 1 89 ? -5.671 -15.450 -0.999 1.00 84.94 89 PRO A N 1
ATOM 713 C CA . PRO A 1 89 ? -5.714 -14.295 -1.885 1.00 84.94 89 PRO A CA 1
ATOM 714 C C . PRO A 1 89 ? -6.095 -14.731 -3.304 1.00 84.94 89 PRO A C 1
ATOM 716 O O . PRO A 1 89 ? -5.516 -15.674 -3.836 1.00 84.94 89 PRO A O 1
ATOM 719 N N . ASP A 1 90 ? -7.050 -14.023 -3.912 1.00 84.38 90 ASP A N 1
ATOM 720 C CA . ASP A 1 90 ? -7.465 -14.262 -5.303 1.00 84.38 90 ASP A CA 1
ATOM 721 C C . ASP A 1 90 ? -6.394 -13.793 -6.309 1.00 84.38 90 ASP A C 1
ATOM 723 O O . ASP A 1 90 ? -6.299 -14.311 -7.419 1.00 84.38 90 ASP A O 1
ATOM 727 N N . ASN A 1 91 ? -5.572 -12.811 -5.918 1.00 84.81 91 ASN A N 1
ATOM 728 C CA . ASN A 1 91 ? -4.474 -12.283 -6.727 1.00 84.81 91 ASN A CA 1
ATOM 729 C C . ASN A 1 91 ? -3.148 -12.973 -6.399 1.00 84.81 91 ASN A C 1
ATOM 731 O O . ASN A 1 91 ? -2.889 -13.339 -5.249 1.00 84.81 91 ASN A O 1
ATOM 735 N N . ALA A 1 92 ? -2.263 -13.041 -7.397 1.00 85.94 92 ALA A N 1
ATOM 736 C CA . ALA A 1 92 ? -0.870 -13.404 -7.179 1.00 85.94 92 ALA A CA 1
ATOM 737 C C . ALA A 1 92 ? -0.225 -12.447 -6.166 1.00 85.94 92 ALA A C 1
ATOM 739 O O . ALA A 1 92 ? -0.366 -11.225 -6.254 1.00 85.94 92 ALA A O 1
ATOM 740 N N . VAL A 1 93 ? 0.485 -13.020 -5.200 1.00 87.50 93 VAL A N 1
ATOM 741 C CA . VAL A 1 93 ? 1.209 -12.272 -4.177 1.00 87.50 93 VAL A CA 1
ATOM 742 C C . VAL A 1 93 ? 2.664 -12.179 -4.610 1.00 87.50 93 VAL A C 1
ATOM 744 O O . VAL A 1 93 ? 3.362 -13.189 -4.642 1.00 87.50 93 VAL A O 1
ATOM 747 N N . PHE A 1 94 ? 3.119 -10.973 -4.929 1.00 89.81 94 PHE A N 1
ATOM 748 C CA . PHE A 1 94 ? 4.493 -10.720 -5.347 1.00 89.81 94 PHE A CA 1
ATOM 749 C C . PHE A 1 94 ? 4.993 -9.387 -4.786 1.00 89.81 94 PHE A C 1
ATOM 751 O O . PHE A 1 94 ? 4.205 -8.510 -4.426 1.00 89.81 94 PHE A O 1
ATOM 758 N N . ALA A 1 95 ? 6.314 -9.248 -4.709 1.00 88.94 95 ALA A N 1
ATOM 759 C CA . ALA A 1 95 ? 6.986 -7.979 -4.471 1.00 88.94 95 ALA A CA 1
ATOM 760 C C . ALA A 1 95 ? 7.720 -7.557 -5.742 1.00 88.94 95 ALA A C 1
ATOM 762 O O . ALA A 1 95 ? 8.215 -8.394 -6.495 1.00 88.94 95 ALA A O 1
ATOM 763 N N . PHE A 1 96 ? 7.801 -6.250 -5.946 1.00 88.38 96 PHE A N 1
ATOM 764 C CA . PHE A 1 96 ? 8.659 -5.647 -6.948 1.00 88.38 96 PHE A CA 1
ATOM 765 C C . PHE A 1 96 ? 9.571 -4.653 -6.236 1.00 88.38 96 PHE A C 1
ATOM 767 O O . PHE A 1 96 ? 9.090 -3.798 -5.492 1.00 88.38 96 PHE A O 1
ATOM 774 N N . ASP A 1 97 ? 10.871 -4.803 -6.453 1.00 87.06 97 ASP A N 1
ATOM 775 C CA . ASP A 1 97 ? 11.922 -3.976 -5.876 1.00 87.06 97 ASP A CA 1
ATOM 776 C C . ASP A 1 97 ? 12.770 -3.430 -7.027 1.00 87.06 97 ASP A C 1
ATOM 778 O O . ASP A 1 97 ? 13.060 -4.154 -7.976 1.00 87.06 97 ASP A O 1
ATOM 782 N N . LEU A 1 98 ? 13.140 -2.152 -6.977 1.00 83.88 98 LEU A N 1
ATOM 783 C CA . LEU A 1 98 ? 13.993 -1.552 -8.003 1.00 83.88 98 LEU A CA 1
ATOM 784 C C . LEU A 1 98 ? 15.465 -1.944 -7.840 1.00 83.88 98 LEU A C 1
ATOM 786 O O . LEU A 1 98 ? 16.201 -1.908 -8.823 1.00 83.88 98 LEU A O 1
ATOM 790 N N . SER A 1 99 ? 15.879 -2.357 -6.638 1.00 81.62 99 SER A N 1
ATOM 791 C CA . SER A 1 99 ? 17.236 -2.849 -6.379 1.00 81.62 99 SER A CA 1
ATOM 792 C C . SER A 1 99 ? 17.480 -4.258 -6.935 1.00 81.62 99 SER A C 1
ATOM 794 O O . SER A 1 99 ? 18.602 -4.573 -7.327 1.00 81.62 99 SER A O 1
ATOM 796 N N . ASP A 1 100 ? 16.429 -5.077 -7.037 1.00 81.19 100 ASP A N 1
ATOM 797 C CA . ASP A 1 100 ? 16.441 -6.390 -7.692 1.00 81.19 100 ASP A CA 1
ATOM 798 C C . ASP A 1 100 ? 15.184 -6.553 -8.571 1.00 81.19 100 ASP A C 1
ATOM 800 O O . ASP A 1 100 ? 14.184 -7.153 -8.154 1.00 81.19 100 ASP A O 1
ATOM 804 N N . PRO A 1 101 ? 15.177 -5.945 -9.774 1.00 81.44 101 PRO A N 1
ATOM 805 C CA . PRO A 1 101 ? 13.975 -5.838 -10.585 1.00 81.44 101 PRO A CA 1
ATOM 806 C C . PRO A 1 101 ? 13.610 -7.169 -11.247 1.00 81.44 101 PRO A C 1
ATOM 808 O O . PRO A 1 101 ? 14.267 -7.624 -12.189 1.00 81.44 101 PRO A O 1
ATOM 811 N N . ASP A 1 102 ? 12.480 -7.737 -10.823 1.00 84.94 102 ASP A N 1
ATOM 812 C CA . ASP A 1 102 ? 11.779 -8.788 -11.560 1.00 84.94 102 ASP A CA 1
ATOM 813 C C . ASP A 1 102 ? 10.826 -8.161 -12.591 1.00 84.94 102 ASP A C 1
ATOM 815 O O . ASP A 1 102 ? 9.704 -7.733 -12.288 1.00 84.94 102 ASP A O 1
ATOM 819 N N . TRP A 1 103 ? 11.277 -8.108 -13.844 1.00 83.25 103 TRP A N 1
ATOM 820 C CA . TRP A 1 103 ? 10.501 -7.544 -14.948 1.00 83.25 103 TRP A CA 1
ATOM 821 C C . TRP A 1 103 ? 9.254 -8.362 -15.313 1.00 83.25 103 TRP A C 1
ATOM 823 O O . TRP A 1 103 ? 8.331 -7.802 -15.911 1.00 83.25 103 TRP A O 1
ATOM 833 N N . ALA A 1 104 ? 9.174 -9.642 -14.930 1.00 84.38 104 ALA A N 1
ATOM 834 C CA . ALA A 1 104 ? 7.951 -10.422 -15.101 1.00 84.38 104 ALA A CA 1
ATOM 835 C C . ALA A 1 104 ? 6.856 -9.901 -14.157 1.00 84.38 104 ALA A C 1
ATOM 837 O O . ALA A 1 104 ? 5.731 -9.640 -14.590 1.00 84.38 104 ALA A O 1
ATOM 838 N N . ASN A 1 105 ? 7.214 -9.632 -12.898 1.00 84.62 105 ASN A N 1
ATOM 839 C CA . ASN A 1 105 ? 6.313 -9.019 -11.920 1.00 84.62 105 ASN A CA 1
ATOM 840 C C . ASN A 1 105 ? 5.976 -7.564 -12.262 1.00 84.62 105 ASN A C 1
ATOM 842 O O . ASN A 1 105 ? 4.845 -7.126 -12.047 1.00 84.62 105 ASN A O 1
ATOM 846 N N . TYR A 1 106 ? 6.913 -6.814 -12.851 1.00 84.06 106 TYR A N 1
ATOM 847 C CA . TYR A 1 106 ? 6.649 -5.451 -13.325 1.00 84.06 106 TYR A CA 1
ATOM 848 C C . TYR A 1 106 ? 5.491 -5.396 -14.337 1.00 84.06 106 TYR A C 1
ATOM 850 O O . TYR A 1 106 ? 4.685 -4.464 -14.311 1.00 84.06 106 TYR A O 1
ATOM 858 N N . GLY A 1 107 ? 5.358 -6.414 -15.195 1.00 82.81 107 GLY A N 1
ATOM 859 C CA . GLY A 1 107 ? 4.247 -6.540 -16.143 1.00 82.81 107 GLY A CA 1
ATOM 860 C C . GLY A 1 107 ? 2.872 -6.735 -15.490 1.00 82.81 107 GLY A C 1
ATOM 861 O O . GLY A 1 107 ? 1.862 -6.388 -16.099 1.00 82.81 107 GLY A O 1
ATOM 862 N N . LEU A 1 108 ? 2.826 -7.234 -14.250 1.00 84.56 108 LEU A N 1
ATOM 863 C CA . LEU A 1 108 ? 1.593 -7.412 -13.473 1.00 84.56 108 LEU A CA 1
ATOM 864 C C . LEU A 1 108 ? 1.126 -6.115 -12.789 1.00 84.56 108 LEU A C 1
ATOM 866 O O . LEU A 1 108 ? -0.002 -6.043 -12.298 1.00 84.56 108 LEU A O 1
ATOM 870 N N . LEU A 1 109 ? 1.976 -5.083 -12.736 1.00 86.19 109 LEU A N 1
ATOM 871 C CA . LEU A 1 109 ? 1.636 -3.792 -12.142 1.00 86.19 109 LEU A CA 1
ATOM 872 C C . LEU A 1 109 ? 0.680 -3.002 -13.049 1.00 86.19 109 LEU A C 1
ATOM 874 O O . LEU A 1 109 ? 0.786 -3.010 -14.277 1.00 86.19 109 LEU A O 1
ATOM 878 N N . ASN A 1 110 ? -0.236 -2.245 -12.440 1.00 85.00 110 ASN A N 1
ATOM 879 C CA . ASN A 1 110 ? -1.140 -1.379 -13.199 1.00 85.00 110 ASN A CA 1
ATOM 880 C C . ASN A 1 110 ? -0.388 -0.225 -13.898 1.00 85.00 110 ASN A C 1
ATOM 882 O O . ASN A 1 110 ? 0.728 0.138 -13.527 1.00 85.00 110 ASN A O 1
ATOM 886 N N . GLU A 1 111 ? -1.011 0.370 -14.921 1.00 86.25 111 GLU A N 1
ATOM 887 C CA . GLU A 1 111 ? -0.421 1.459 -15.720 1.00 86.25 111 GLU A CA 1
ATOM 888 C C . GLU A 1 111 ? 0.061 2.634 -14.867 1.00 86.25 111 GLU A C 1
ATOM 890 O O . GLU A 1 111 ? 1.211 3.043 -14.993 1.00 86.25 111 GLU A O 1
ATOM 895 N N . LYS A 1 112 ? -0.767 3.114 -13.931 1.00 86.44 112 LYS A N 1
ATOM 896 C CA . LYS A 1 112 ? -0.420 4.250 -13.063 1.00 86.44 112 LYS A CA 1
ATOM 897 C C . LYS A 1 112 ? 0.813 3.975 -12.201 1.00 86.44 112 LYS A C 1
ATOM 899 O O . LYS A 1 112 ? 1.629 4.868 -11.988 1.00 86.44 112 LYS A O 1
ATOM 904 N N . LEU A 1 113 ? 0.954 2.752 -11.695 1.00 86.44 113 LEU A N 1
ATOM 905 C CA . LEU A 1 113 ? 2.090 2.358 -10.871 1.00 86.44 113 LEU A CA 1
ATOM 906 C C . LEU A 1 113 ? 3.362 2.228 -11.713 1.00 86.44 113 LEU A C 1
ATOM 908 O O . LEU A 1 113 ? 4.403 2.727 -11.296 1.00 86.44 113 LEU A O 1
ATOM 912 N N . ARG A 1 114 ? 3.270 1.651 -12.917 1.00 87.50 114 ARG A N 1
ATOM 913 C CA . ARG A 1 114 ? 4.389 1.597 -13.875 1.00 87.50 114 ARG A CA 1
ATOM 914 C C . ARG A 1 114 ? 4.859 2.993 -14.278 1.00 87.50 114 ARG A C 1
ATOM 916 O O . ARG A 1 114 ? 6.056 3.254 -14.239 1.00 87.50 114 ARG A O 1
ATOM 923 N N . GLU A 1 115 ? 3.931 3.903 -14.577 1.00 87.88 115 GLU A N 1
ATOM 924 C CA . GLU A 1 115 ? 4.229 5.315 -14.856 1.00 87.88 115 GLU A CA 1
ATOM 925 C C . GLU A 1 115 ? 4.905 6.012 -13.668 1.00 87.88 115 GLU A C 1
ATOM 927 O O . GLU A 1 115 ? 5.818 6.813 -13.854 1.00 87.88 115 GLU A O 1
ATOM 932 N N . GLN A 1 116 ? 4.464 5.728 -12.439 1.00 86.00 116 GLN A N 1
ATOM 933 C CA . GLN A 1 116 ? 5.064 6.309 -11.240 1.00 86.00 116 GLN A CA 1
ATOM 934 C C . GLN A 1 116 ? 6.478 5.772 -10.995 1.00 86.00 116 GLN A C 1
ATOM 936 O O . GLN A 1 116 ? 7.361 6.547 -10.637 1.00 86.00 116 GLN A O 1
ATOM 941 N N . ILE A 1 117 ? 6.690 4.471 -11.201 1.00 87.00 117 ILE A N 1
ATOM 942 C CA . ILE A 1 117 ? 8.005 3.832 -11.097 1.00 87.00 117 ILE A CA 1
ATOM 943 C C . ILE A 1 117 ? 8.946 4.384 -12.172 1.00 87.00 117 ILE A C 1
ATOM 945 O O . ILE A 1 117 ? 10.069 4.744 -11.858 1.00 87.00 117 ILE A O 1
ATOM 949 N N . ALA A 1 118 ? 8.480 4.555 -13.412 1.00 85.19 118 ALA A N 1
ATOM 950 C CA . ALA A 1 118 ? 9.299 5.080 -14.507 1.00 85.19 118 ALA A CA 1
ATOM 951 C C . ALA A 1 118 ? 9.796 6.524 -14.290 1.00 85.19 118 ALA A C 1
ATOM 953 O O . ALA A 1 118 ? 10.721 6.964 -14.967 1.00 85.19 118 ALA A O 1
ATOM 954 N N . LYS A 1 119 ? 9.186 7.270 -13.359 1.00 86.31 119 LYS A N 1
ATOM 955 C CA . LYS A 1 119 ? 9.620 8.619 -12.963 1.00 86.31 119 LYS A CA 1
ATOM 956 C C . LYS A 1 119 ? 10.703 8.617 -11.879 1.00 86.31 119 LYS A C 1
ATOM 958 O O . LYS A 1 119 ? 11.193 9.695 -11.548 1.00 86.31 119 LYS A O 1
ATOM 963 N N . SER A 1 120 ? 11.038 7.472 -11.279 1.00 84.44 120 SER A N 1
ATOM 964 C CA . SER A 1 120 ? 12.077 7.413 -10.248 1.00 84.44 120 SER A CA 1
ATOM 965 C C . SER A 1 120 ? 13.481 7.362 -10.872 1.00 84.44 120 SER A C 1
ATOM 967 O O . SER A 1 120 ? 13.663 6.764 -11.934 1.00 84.44 120 SER A O 1
ATOM 969 N N . PRO A 1 121 ? 14.494 7.969 -10.226 1.00 82.06 121 PRO A N 1
ATOM 970 C CA . PRO A 1 121 ? 15.882 7.856 -10.677 1.00 82.06 121 PRO A CA 1
ATOM 971 C C . PRO A 1 121 ? 16.383 6.405 -10.613 1.00 82.06 121 PRO A C 1
ATOM 973 O O . PRO A 1 121 ? 17.041 5.944 -11.540 1.00 82.06 121 PRO A O 1
ATOM 976 N N . GLU A 1 122 ? 15.966 5.659 -9.588 1.00 82.81 122 GLU A N 1
ATOM 977 C CA . GLU A 1 122 ? 16.280 4.237 -9.391 1.00 82.81 122 GLU A CA 1
ATOM 978 C C . GLU A 1 122 ? 15.834 3.368 -10.577 1.00 82.81 122 GLU A C 1
ATOM 980 O O . GLU A 1 122 ? 16.501 2.402 -10.937 1.00 82.81 122 GLU A O 1
ATOM 985 N N . TYR A 1 123 ? 14.719 3.716 -11.231 1.00 79.44 123 TYR A N 1
ATOM 986 C CA . TYR A 1 123 ? 14.293 3.022 -12.442 1.00 79.44 123 TYR A CA 1
ATOM 987 C C . TYR A 1 123 ? 15.268 3.253 -13.598 1.00 79.44 123 TYR A C 1
ATOM 989 O O . TYR A 1 123 ? 15.603 2.306 -14.302 1.00 79.44 123 TYR A O 1
ATOM 997 N N . ALA A 1 124 ? 15.767 4.476 -13.793 1.00 79.12 124 ALA A N 1
ATOM 998 C CA . ALA A 1 124 ? 16.756 4.745 -14.838 1.00 79.12 124 ALA A CA 1
ATOM 999 C C . ALA A 1 124 ? 18.051 3.942 -14.616 1.00 79.12 124 ALA A C 1
ATOM 1001 O O . ALA A 1 124 ? 18.643 3.453 -15.578 1.00 79.12 124 ALA A O 1
ATOM 1002 N N . GLU A 1 125 ? 18.451 3.749 -13.357 1.00 78.12 125 GLU A N 1
ATOM 1003 C CA . GLU A 1 125 ? 19.593 2.907 -12.984 1.00 78.12 125 GLU A CA 1
ATOM 1004 C C . GLU A 1 125 ? 19.315 1.418 -13.240 1.00 78.12 125 GLU A C 1
ATOM 1006 O O . GLU A 1 125 ? 20.119 0.747 -13.888 1.00 78.12 125 GLU A O 1
ATOM 1011 N N . ALA A 1 126 ? 18.147 0.915 -12.827 1.00 76.75 126 ALA A N 1
ATOM 1012 C CA . ALA A 1 126 ? 17.723 -0.471 -13.048 1.00 76.75 126 ALA A CA 1
ATOM 1013 C C . ALA A 1 126 ? 17.623 -0.847 -14.541 1.00 76.75 126 ALA A C 1
ATOM 1015 O O . ALA A 1 126 ? 17.797 -2.011 -14.919 1.00 76.75 126 ALA A O 1
ATOM 1016 N N . VAL A 1 127 ? 17.344 0.139 -15.398 1.00 76.81 127 VAL A N 1
ATOM 1017 C CA . VAL A 1 127 ? 17.187 -0.020 -16.851 1.00 76.81 127 VAL A CA 1
ATOM 1018 C C . VAL A 1 127 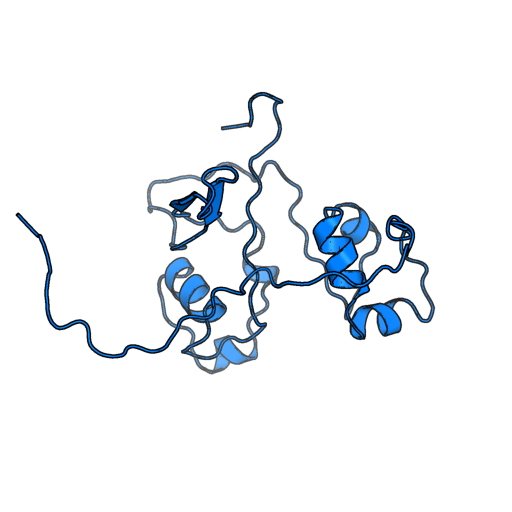? 18.507 0.091 -17.617 1.00 76.81 127 VAL A C 1
ATOM 1020 O O . VAL A 1 127 ? 18.545 -0.313 -18.778 1.00 76.81 127 VAL A O 1
ATOM 1023 N N . ASN A 1 128 ? 19.607 0.550 -17.004 1.00 71.44 128 ASN A N 1
ATOM 1024 C CA . ASN A 1 128 ? 20.899 0.826 -17.668 1.00 71.44 128 ASN A CA 1
ATOM 1025 C C . ASN A 1 128 ? 21.672 -0.435 -18.152 1.00 71.44 128 ASN A C 1
ATOM 1027 O O . ASN A 1 128 ? 22.896 -0.497 -18.167 1.00 71.44 128 ASN A O 1
ATOM 1031 N N . GLY A 1 129 ? 20.945 -1.474 -18.555 1.00 63.50 129 GLY A N 1
ATOM 1032 C CA . GLY A 1 129 ? 21.425 -2.734 -19.115 1.00 63.50 129 GLY A CA 1
ATOM 1033 C C . GLY A 1 129 ? 20.317 -3.777 -19.326 1.00 63.50 129 GLY A C 1
ATOM 1034 O O . GLY A 1 129 ? 20.584 -4.843 -19.877 1.00 63.50 129 GLY A O 1
ATOM 1035 N N . ARG A 1 130 ? 19.071 -3.506 -18.905 1.00 64.38 130 ARG A N 1
ATOM 1036 C CA . ARG A 1 130 ? 17.912 -4.400 -19.064 1.00 64.38 130 ARG A CA 1
ATOM 1037 C C . ARG A 1 130 ? 16.728 -3.607 -19.600 1.00 64.38 130 ARG A C 1
ATOM 1039 O O . ARG A 1 130 ? 16.424 -2.544 -19.079 1.00 64.38 130 ARG A O 1
ATOM 1046 N N . GLN A 1 131 ? 16.053 -4.129 -20.623 1.00 61.34 131 GLN A N 1
ATOM 1047 C CA . GLN A 1 131 ? 14.911 -3.460 -21.242 1.00 61.34 131 GLN A CA 1
ATOM 1048 C C . GLN A 1 131 ? 13.602 -3.826 -20.518 1.00 61.34 131 GLN A C 1
ATOM 1050 O O . GLN A 1 131 ? 13.155 -4.969 -20.626 1.00 61.34 131 GLN A O 1
ATOM 1055 N N . PRO A 1 132 ? 12.966 -2.891 -19.798 1.00 63.38 132 PRO A N 1
ATOM 1056 C CA . PRO A 1 132 ? 11.623 -3.078 -19.268 1.00 63.38 132 PRO A CA 1
ATOM 1057 C C . PRO A 1 132 ? 10.583 -2.950 -20.389 1.00 63.38 132 PRO A C 1
ATOM 1059 O O . PRO A 1 132 ? 10.862 -2.338 -21.429 1.00 63.38 132 PRO A O 1
ATOM 1062 N N . PRO A 1 133 ? 9.358 -3.470 -20.204 1.00 63.97 133 PRO A N 1
ATOM 1063 C CA . PRO A 1 133 ? 8.273 -3.166 -21.125 1.00 63.97 133 PRO A CA 1
ATOM 1064 C C . PRO A 1 133 ? 8.037 -1.650 -21.138 1.00 63.97 133 PRO A C 1
ATOM 1066 O O . PRO A 1 133 ? 7.907 -1.023 -20.085 1.00 63.97 133 PRO A O 1
ATOM 1069 N N . ALA A 1 134 ? 8.013 -1.064 -22.338 1.00 62.22 134 ALA A N 1
ATOM 1070 C CA . ALA A 1 134 ? 7.885 0.376 -22.519 1.00 62.22 134 ALA A CA 1
ATOM 1071 C C . ALA A 1 134 ? 6.626 0.912 -21.801 1.00 62.22 134 ALA A C 1
ATOM 1073 O O . ALA A 1 134 ? 5.546 0.330 -21.962 1.00 62.22 134 ALA A O 1
ATOM 1074 N N . PRO A 1 135 ? 6.721 2.019 -21.037 1.00 58.31 135 PRO A N 1
ATOM 1075 C CA . PRO A 1 135 ? 5.535 2.706 -20.546 1.00 58.31 135 PRO A CA 1
ATOM 1076 C C . PRO A 1 135 ? 4.684 3.161 -21.743 1.00 58.31 135 PRO A C 1
ATOM 1078 O O . PRO A 1 135 ? 5.259 3.559 -22.763 1.00 58.31 135 PRO A O 1
ATOM 1081 N N . PRO A 1 136 ? 3.341 3.163 -21.652 1.00 50.31 136 PRO A N 1
ATOM 1082 C CA . PRO A 1 136 ? 2.521 3.772 -22.687 1.00 50.31 136 PRO A CA 1
ATOM 1083 C C . PRO A 1 136 ? 2.926 5.241 -22.838 1.00 50.31 136 PRO A C 1
ATOM 1085 O O . PRO A 1 136 ? 2.765 6.048 -21.923 1.00 50.31 136 PRO A O 1
ATOM 1088 N N . GLN A 1 137 ? 3.482 5.588 -23.997 1.00 43.69 137 GLN A N 1
ATOM 1089 C CA . GLN A 1 137 ? 3.791 6.963 -24.361 1.00 43.69 137 GLN A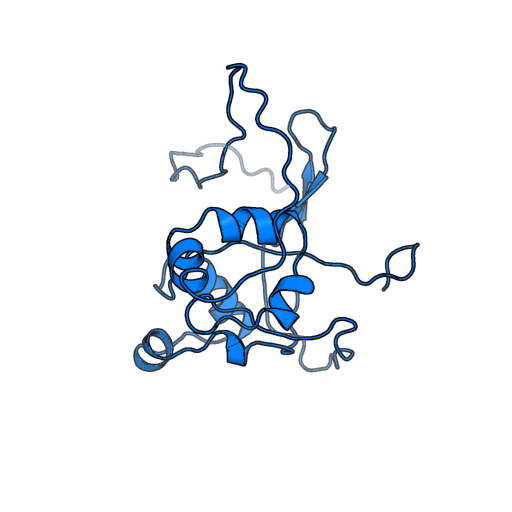 CA 1
ATOM 1090 C C . GLN A 1 137 ? 2.467 7.714 -24.551 1.00 43.69 137 GLN A C 1
ATOM 1092 O O . GLN A 1 137 ? 1.937 7.788 -25.658 1.00 43.69 137 GLN A O 1
ATOM 1097 N N . LYS A 1 138 ? 1.907 8.298 -23.486 1.00 46.75 138 LYS A N 1
ATOM 1098 C CA . LYS A 1 138 ? 0.990 9.426 -23.673 1.00 46.75 138 LYS A CA 1
ATOM 1099 C C . LYS A 1 138 ? 1.825 10.568 -24.232 1.00 46.75 138 LYS A C 1
ATOM 1101 O O . LYS A 1 138 ? 2.653 11.135 -23.524 1.00 46.75 138 LYS A O 1
ATOM 1106 N N . GLN A 1 139 ? 1.646 10.815 -25.529 1.00 38.59 139 GLN A N 1
ATOM 1107 C CA . GLN A 1 139 ? 2.271 11.893 -26.285 1.00 38.59 139 GLN A CA 1
ATOM 1108 C C . GLN A 1 139 ? 2.325 13.170 -25.451 1.00 38.59 139 GLN A C 1
ATOM 1110 O O . GLN A 1 139 ? 1.299 13.717 -25.049 1.00 38.59 139 GLN A O 1
ATOM 1115 N N . ALA A 1 140 ? 3.551 13.623 -25.209 1.00 40.03 140 ALA A N 1
ATOM 1116 C CA . ALA A 1 140 ? 3.850 14.949 -24.718 1.00 40.03 140 ALA A CA 1
ATOM 1117 C C . ALA A 1 140 ? 3.363 15.975 -25.753 1.00 40.03 140 ALA A C 1
ATOM 1119 O O . ALA A 1 140 ? 4.106 16.382 -26.640 1.00 40.03 140 ALA A O 1
ATOM 1120 N N . GLN A 1 141 ? 2.098 16.380 -25.659 1.00 36.69 141 GLN A N 1
ATOM 1121 C CA . GLN A 1 141 ? 1.692 17.705 -26.103 1.00 36.69 141 GLN A CA 1
ATOM 1122 C C . GLN A 1 141 ? 1.756 18.618 -24.888 1.00 36.69 141 GLN A C 1
ATOM 1124 O O . GLN A 1 141 ? 0.892 18.618 -24.014 1.00 36.69 141 GLN A O 1
ATOM 1129 N N . ALA A 1 142 ? 2.869 19.340 -24.836 1.00 35.75 142 ALA A N 1
ATOM 1130 C CA . ALA A 1 142 ? 3.035 20.529 -24.038 1.00 35.75 142 ALA A CA 1
ATOM 1131 C C . ALA A 1 142 ? 1.946 21.547 -24.404 1.00 35.75 142 ALA A C 1
ATOM 1133 O O . ALA A 1 142 ? 1.838 21.953 -25.558 1.00 35.75 142 ALA A O 1
ATOM 1134 N N . ALA A 1 143 ? 1.170 21.967 -23.412 1.00 40.50 143 ALA A N 1
ATOM 1135 C CA . ALA A 1 143 ? 0.613 23.309 -23.335 1.00 40.50 143 ALA A CA 1
ATOM 1136 C C . ALA A 1 143 ? 0.314 23.593 -21.860 1.00 40.50 143 ALA A C 1
ATOM 1138 O O . ALA A 1 143 ? -0.495 22.919 -21.223 1.00 40.50 143 ALA A O 1
ATOM 1139 N N . GLU A 1 144 ? 1.053 24.551 -21.317 1.00 35.50 144 GLU A N 1
ATOM 1140 C CA . GLU A 1 144 ? 0.945 25.080 -19.965 1.00 35.50 144 GLU A CA 1
ATOM 1141 C C . GLU A 1 144 ? -0.493 25.496 -19.619 1.00 35.50 144 GLU A C 1
ATOM 1143 O O . GLU A 1 144 ? -1.107 26.316 -20.297 1.00 35.50 144 GLU A O 1
ATOM 1148 N N . GLY A 1 145 ? -1.011 24.953 -18.517 1.00 34.28 145 GLY A N 1
ATOM 1149 C CA . GLY A 1 145 ? -2.312 25.298 -17.954 1.00 34.28 145 GLY A CA 1
ATOM 1150 C C . GLY A 1 145 ? -2.462 24.724 -16.544 1.00 34.28 145 GLY A C 1
ATOM 1151 O O . GLY A 1 145 ? -2.693 23.535 -16.368 1.00 34.28 145 GLY A O 1
ATOM 1152 N N . ARG A 1 146 ? -2.272 25.593 -15.549 1.00 33.31 146 ARG A N 1
ATOM 1153 C CA . ARG A 1 146 ? -2.560 25.457 -14.102 1.00 33.31 146 ARG A CA 1
ATOM 1154 C C . ARG A 1 146 ? -3.932 24.811 -13.771 1.00 33.31 146 ARG A C 1
ATOM 1156 O O . ARG A 1 146 ? -4.815 24.879 -14.622 1.00 33.31 146 ARG A O 1
ATOM 1163 N N . PRO A 1 147 ? -4.225 24.436 -12.499 1.00 43.28 147 PRO A N 1
ATOM 1164 C CA . PRO A 1 147 ? -3.342 24.111 -11.368 1.00 43.28 147 PRO A CA 1
ATOM 1165 C C . PRO A 1 147 ? -3.684 22.771 -10.655 1.00 43.28 147 PRO A C 1
ATOM 1167 O O . PRO A 1 147 ? -4.801 22.274 -10.698 1.00 43.28 147 PRO A O 1
ATOM 1170 N N . GLU A 1 148 ? -2.681 22.233 -9.958 1.00 32.03 148 GLU A N 1
ATOM 1171 C CA . GLU A 1 148 ? -2.741 21.618 -8.615 1.00 32.03 148 GLU A CA 1
ATOM 1172 C C . GLU A 1 148 ? -3.947 20.731 -8.227 1.00 32.03 148 GLU A C 1
ATOM 1174 O O . GLU A 1 148 ? -4.992 21.199 -7.779 1.00 32.03 148 GLU A O 1
ATOM 1179 N N . HIS A 1 149 ? -3.724 19.410 -8.222 1.00 39.56 149 HIS A N 1
ATOM 1180 C CA . HIS A 1 149 ? -4.436 18.502 -7.319 1.00 39.56 149 HIS A CA 1
ATOM 1181 C C . HIS A 1 149 ? -3.723 18.502 -5.953 1.00 39.56 149 HIS A C 1
ATOM 1183 O O . HIS A 1 149 ? -2.545 18.136 -5.908 1.00 39.56 149 HIS A O 1
ATOM 1189 N N . PRO A 1 150 ? -4.387 18.888 -4.845 1.00 39.50 150 PRO A N 1
ATOM 1190 C CA . PRO A 1 150 ? -3.725 19.005 -3.556 1.00 39.50 150 PRO A CA 1
ATOM 1191 C C . PRO A 1 150 ? -3.386 17.621 -3.007 1.00 39.50 150 PRO A C 1
ATOM 1193 O O . PRO A 1 150 ? -4.262 16.783 -2.780 1.00 39.50 150 PRO A O 1
ATOM 1196 N N . GLN A 1 151 ? -2.098 17.406 -2.745 1.00 35.31 151 GLN A N 1
ATOM 1197 C CA . GLN A 1 151 ? -1.668 16.464 -1.723 1.00 35.31 151 GLN A CA 1
ATOM 1198 C C . GLN A 1 151 ? -2.313 16.901 -0.408 1.00 35.31 151 GLN A C 1
ATOM 1200 O O . GLN A 1 151 ? -1.960 17.943 0.139 1.00 35.31 151 GLN A O 1
ATOM 1205 N N . GLY A 1 152 ? -3.248 16.101 0.102 1.00 31.67 152 GLY A N 1
ATOM 1206 C CA . GLY A 1 152 ? -3.682 16.182 1.491 1.00 31.67 152 GLY A CA 1
ATOM 1207 C C . GLY A 1 152 ? -2.527 15.786 2.407 1.00 31.67 152 GLY A C 1
ATOM 1208 O O . GLY A 1 152 ? -2.479 14.664 2.901 1.00 31.67 152 GLY A O 1
ATOM 1209 N N . ASN A 1 153 ? -1.566 16.692 2.579 1.00 35.75 153 ASN A N 1
ATOM 1210 C CA . ASN A 1 153 ? -0.709 16.716 3.749 1.00 35.75 153 ASN A CA 1
ATOM 1211 C C . ASN A 1 153 ? -1.571 17.198 4.911 1.00 35.75 153 ASN A C 1
ATOM 1213 O O . ASN A 1 153 ? -2.251 18.218 4.803 1.00 35.75 153 ASN A O 1
ATOM 1217 N N . ALA A 1 154 ? -1.541 16.442 6.003 1.00 34.31 154 ALA A N 1
ATOM 1218 C CA . ALA A 1 154 ? -2.089 16.856 7.279 1.00 34.31 154 ALA A CA 1
ATOM 1219 C C . ALA A 1 154 ? -1.552 18.255 7.623 1.00 34.31 154 ALA A C 1
ATOM 1221 O O . ALA A 1 154 ? -0.348 18.423 7.829 1.00 34.31 154 ALA A O 1
ATOM 1222 N N . ALA A 1 155 ? -2.434 19.253 7.642 1.00 34.69 155 ALA A N 1
ATOM 1223 C CA . ALA A 1 155 ? -2.126 20.518 8.283 1.00 34.69 155 ALA A CA 1
ATOM 1224 C C . ALA A 1 155 ? -1.992 20.253 9.797 1.00 34.69 155 ALA A C 1
ATOM 1226 O O . ALA A 1 155 ? -2.796 19.492 10.348 1.00 34.69 155 ALA A O 1
ATOM 1227 N N . PRO A 1 156 ? -0.958 20.797 10.460 1.00 35.56 156 PRO A N 1
ATOM 1228 C CA . PRO A 1 156 ? -0.810 20.683 11.901 1.00 35.56 156 PRO A CA 1
ATOM 1229 C C . PRO A 1 156 ? -1.944 21.440 12.599 1.00 35.56 156 PRO A C 1
ATOM 1231 O O . PRO A 1 156 ? -2.437 22.444 12.095 1.00 35.56 156 PRO A O 1
ATOM 1234 N N . ALA A 1 157 ? -2.356 20.901 13.742 1.00 36.69 157 ALA A N 1
ATOM 1235 C CA . ALA A 1 157 ? -3.417 21.421 14.586 1.00 36.69 157 ALA A CA 1
ATOM 1236 C C . ALA A 1 157 ? -3.195 22.901 14.941 1.00 36.69 157 ALA A C 1
ATOM 1238 O O . ALA A 1 157 ? -2.247 23.217 15.655 1.00 36.69 157 ALA A O 1
ATOM 1239 N N . GLU A 1 158 ? -4.094 23.764 14.479 1.00 33.28 158 GLU A N 1
ATOM 1240 C CA . GLU A 1 158 ? -4.367 25.064 15.087 1.00 33.28 158 GLU A CA 1
ATOM 1241 C C . GLU A 1 158 ? -5.860 25.083 15.443 1.00 33.28 158 GLU A C 1
ATOM 1243 O O . GLU A 1 158 ? -6.728 25.015 14.575 1.00 33.28 158 GLU A O 1
ATOM 1248 N N . ASP A 1 159 ? -6.102 25.020 16.752 1.00 36.19 159 ASP A N 1
ATOM 1249 C CA . ASP A 1 159 ? -7.231 25.558 17.510 1.00 36.19 159 ASP A CA 1
ATOM 1250 C C . ASP A 1 159 ? -8.642 25.373 16.927 1.00 36.19 159 ASP A C 1
ATOM 1252 O O . ASP A 1 159 ? -9.236 26.277 16.344 1.00 36.19 159 ASP A O 1
ATOM 1256 N N . ILE A 1 160 ? -9.224 24.197 17.192 1.00 40.31 160 ILE A N 1
ATOM 1257 C CA . ILE A 1 160 ? -10.683 24.027 17.251 1.00 40.31 160 ILE A CA 1
ATOM 1258 C C . ILE A 1 160 ? -11.077 24.082 18.732 1.00 40.31 160 ILE A C 1
ATOM 1260 O O . ILE A 1 160 ? -11.210 23.055 19.400 1.00 40.31 160 ILE A O 1
ATOM 1264 N N . GLU A 1 161 ? -11.209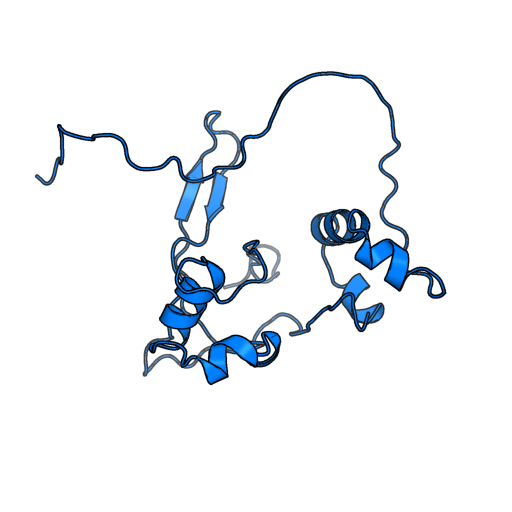 25.299 19.256 1.00 37.69 161 GLU A N 1
ATOM 1265 C CA . GLU A 1 161 ? -12.288 25.584 20.204 1.00 37.69 161 GLU A CA 1
ATOM 1266 C C . GLU A 1 161 ? -13.588 25.706 19.385 1.00 37.69 161 GLU A C 1
ATOM 1268 O O . GLU A 1 161 ? -13.573 26.236 18.278 1.00 37.69 161 GLU A O 1
ATOM 1273 N N . ASP A 1 162 ? -14.687 25.184 19.933 1.00 39.31 162 ASP A N 1
ATOM 1274 C CA . ASP A 1 162 ? -16.048 25.129 19.373 1.00 39.31 162 ASP A CA 1
ATOM 1275 C C . ASP A 1 162 ? -16.320 24.127 18.233 1.00 39.31 162 ASP A C 1
ATOM 1277 O O . ASP A 1 162 ? -16.290 24.420 17.041 1.00 39.31 162 ASP A O 1
ATOM 1281 N N . ASP A 1 163 ? -16.690 22.909 18.636 1.00 42.91 163 ASP A N 1
ATOM 1282 C CA . ASP A 1 163 ? -18.096 22.455 18.674 1.00 42.91 163 ASP A CA 1
ATOM 1283 C C . ASP A 1 163 ? -18.136 20.941 18.399 1.00 42.91 163 ASP A C 1
ATOM 1285 O O . ASP A 1 163 ? -17.990 20.468 17.270 1.00 42.91 163 ASP A O 1
ATOM 1289 N N . ILE A 1 164 ? -18.257 20.152 19.468 1.00 51.41 164 ILE A N 1
ATOM 1290 C CA . ILE A 1 164 ? -18.439 18.701 19.399 1.00 51.41 164 ILE A CA 1
ATOM 1291 C C . ILE A 1 164 ? -19.942 18.435 19.554 1.00 51.41 164 ILE A C 1
ATOM 1293 O O . ILE A 1 164 ? -20.426 18.420 20.689 1.00 51.41 164 ILE A O 1
ATOM 1297 N N . PRO A 1 165 ? -20.697 18.147 18.476 1.00 40.72 165 PRO A N 1
ATOM 1298 C CA . PRO A 1 165 ? -22.078 17.729 18.610 1.00 40.72 165 PRO A CA 1
ATOM 1299 C C . PRO A 1 165 ? -22.103 16.211 18.822 1.00 40.72 165 PRO A C 1
ATOM 1301 O O . PRO A 1 165 ? -22.344 15.437 17.896 1.00 40.72 165 PRO A O 1
ATOM 1304 N N . PHE A 1 166 ? -21.842 15.763 20.050 1.00 43.72 166 PHE A N 1
ATOM 1305 C CA . PHE A 1 166 ? -22.399 14.491 20.510 1.00 43.72 166 PHE A CA 1
ATOM 1306 C C . PHE A 1 166 ? -23.708 14.813 21.217 1.00 43.72 166 PHE A C 1
ATOM 1308 O O . PHE A 1 166 ? -23.712 15.126 22.407 1.00 43.72 166 PHE A O 1
ATOM 1315 N N . ASN A 1 167 ? -24.807 14.772 20.468 1.00 51.09 167 ASN A N 1
ATOM 1316 C CA . ASN A 1 167 ? -26.113 14.562 21.081 1.00 51.09 167 ASN A CA 1
ATOM 1317 C C . ASN A 1 167 ? -26.418 13.065 21.155 1.00 51.09 167 ASN A C 1
ATOM 1319 O O . ASN A 1 167 ? -25.932 12.317 20.278 1.00 51.09 167 ASN A O 1
#

Foldseek 3Di:
DADPVRHRDDDDDDFDPALPPPGPVVVQVCQQVVHHDDPVCRVPPDPLVCWQPDKDWDWDWDADPVNPDTDIDTPHIHHDDPPDDDDGDPDDTDDADLVDGDLVVLVVDDLVVNVVLCPDPSNVVSPPPPDHDDRPPPDPPDDDDDDDDDDPDDDDDDDPDDDDPPD

Organism: Neisseria gonorrhoeae (strain ATCC 700825 / FA 1090) (NCBI:txid242231)

Radius of gyration: 19.89 Å; chains: 1; bounding box: 48×43×47 Å